Protein AF-A0A7V2TZG2-F1 (afdb_monomer)

Foldseek 3Di:
DKDKDAPDPVVCVVCVVVVVVVVVVVVVVVVVVPDDDDQDPVNVVVQVVQVVPFDWDWDDDPDAFTKTWTDDQFKTWIFGDHPNDTRMIIMDGDDNPCPDDDDDPPPPPPPPPPPD

Sequence (116 aa):
MGLECFGHQQTFGKFFQKLVQSYALDALDWFEEAGKSQASGESVRQFLEGVRNAPGKPHRSLGLGENLRFEGNRVSGASLVHEGRVLHLSAFSHDDLKIARAAVPYQRFYHRKMRG

Structure (mmCIF, N/CA/C/O backbone):
data_AF-A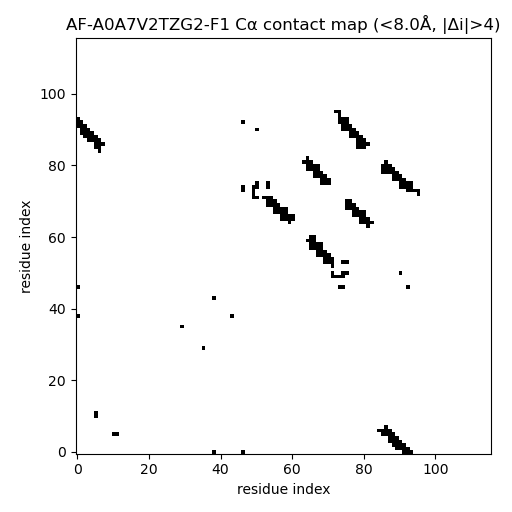0A7V2TZG2-F1
#
_entry.id   AF-A0A7V2TZG2-F1
#
loop_
_atom_site.group_PDB
_atom_site.id
_atom_site.type_symbol
_atom_site.label_atom_id
_atom_site.label_alt_id
_atom_site.label_comp_id
_atom_site.label_asym_id
_atom_site.label_entity_id
_atom_site.label_seq_id
_atom_site.pdbx_PDB_ins_code
_atom_site.Cartn_x
_atom_site.Cartn_y
_atom_site.Cartn_z
_atom_site.occupancy
_atom_site.B_iso_or_equiv
_atom_site.auth_seq_id
_atom_site.auth_comp_id
_atom_site.auth_asym_id
_atom_site.auth_atom_id
_atom_site.pdbx_PDB_model_num
ATOM 1 N N . MET A 1 1 ? 8.667 -1.529 -5.752 1.00 86.31 1 MET A N 1
ATOM 2 C CA . MET A 1 1 ? 7.701 -2.614 -5.467 1.00 86.31 1 MET A CA 1
ATOM 3 C C . MET A 1 1 ? 6.462 -2.010 -4.827 1.00 86.31 1 MET A C 1
ATOM 5 O O . MET A 1 1 ? 6.606 -1.070 -4.056 1.00 86.31 1 MET A O 1
ATOM 9 N N . GLY A 1 2 ? 5.274 -2.520 -5.148 1.00 91.69 2 GLY A N 1
ATOM 10 C CA . GLY A 1 2 ? 4.003 -2.064 -4.578 1.00 91.69 2 GLY A CA 1
ATOM 11 C C . GLY A 1 2 ? 3.112 -3.244 -4.189 1.00 91.69 2 GLY A C 1
ATOM 12 O O . GLY A 1 2 ? 3.273 -4.337 -4.733 1.00 91.69 2 GLY A O 1
ATOM 13 N N . LEU A 1 3 ? 2.209 -3.028 -3.233 1.00 93.56 3 LEU A N 1
ATOM 14 C CA . LEU A 1 3 ? 1.226 -4.002 -2.763 1.00 93.56 3 LEU A CA 1
ATOM 15 C C . LEU A 1 3 ? -0.096 -3.308 -2.442 1.00 93.56 3 LEU A C 1
ATOM 17 O O . LEU A 1 3 ? -0.126 -2.289 -1.758 1.00 93.56 3 LEU A O 1
ATOM 21 N N . GLU A 1 4 ? -1.185 -3.938 -2.872 1.00 95.44 4 GLU A N 1
ATOM 22 C CA . GLU A 1 4 ? -2.556 -3.563 -2.545 1.00 95.44 4 GLU A CA 1
ATOM 23 C C . GLU A 1 4 ? -3.259 -4.764 -1.903 1.00 95.44 4 GLU A C 1
ATOM 25 O O . GLU A 1 4 ? -3.265 -5.862 -2.463 1.00 95.44 4 GLU A O 1
ATOM 30 N N . CYS A 1 5 ? -3.850 -4.571 -0.727 1.00 95.00 5 CYS A N 1
ATOM 31 C CA . CYS A 1 5 ? -4.572 -5.599 0.016 1.00 95.00 5 CYS A CA 1
ATOM 32 C C . CYS A 1 5 ? -5.982 -5.111 0.343 1.00 95.00 5 CYS A C 1
ATOM 34 O O . CYS A 1 5 ? -6.158 -3.984 0.794 1.00 95.00 5 CYS A O 1
ATOM 36 N N . PHE A 1 6 ? -6.991 -5.959 0.146 1.00 96.31 6 PHE A N 1
ATOM 37 C CA . PHE A 1 6 ? -8.394 -5.629 0.390 1.00 96.31 6 PHE A CA 1
ATOM 38 C C . PHE A 1 6 ? -9.023 -6.661 1.318 1.00 96.31 6 PHE A C 1
ATOM 40 O O . PHE A 1 6 ? -8.923 -7.861 1.073 1.00 96.31 6 PHE A O 1
ATOM 47 N N . GLY A 1 7 ? -9.748 -6.193 2.333 1.00 94.62 7 GLY A N 1
ATOM 48 C CA . GLY A 1 7 ? -10.466 -7.059 3.271 1.00 94.62 7 GLY A CA 1
ATOM 49 C C . GLY A 1 7 ? -11.728 -7.706 2.686 1.00 94.62 7 GLY A C 1
ATOM 50 O O . GLY A 1 7 ? -12.299 -8.594 3.309 1.00 94.62 7 GLY A O 1
ATOM 51 N N . HIS A 1 8 ? -12.178 -7.273 1.501 1.00 94.56 8 HIS A N 1
ATOM 52 C CA . HIS A 1 8 ? -13.380 -7.790 0.842 1.00 94.56 8 HIS A CA 1
ATOM 53 C C . HIS A 1 8 ? -13.178 -7.962 -0.665 1.00 94.56 8 HIS A C 1
ATOM 55 O O . HIS A 1 8 ? -12.801 -7.020 -1.370 1.00 94.56 8 HIS A O 1
ATOM 61 N N . GLN A 1 9 ? -13.546 -9.138 -1.178 1.00 94.94 9 GLN A N 1
ATOM 62 C CA . GLN A 1 9 ? -13.453 -9.471 -2.602 1.00 94.94 9 GLN A CA 1
ATOM 63 C C . GLN A 1 9 ? -14.279 -8.528 -3.487 1.00 94.94 9 GLN A C 1
ATOM 65 O O . GLN A 1 9 ? -13.829 -8.135 -4.559 1.00 94.94 9 GLN A O 1
ATOM 70 N N . GLN A 1 10 ? -15.470 -8.120 -3.037 1.00 95.94 10 GLN A N 1
ATOM 71 C CA . GLN A 1 10 ? -16.322 -7.195 -3.792 1.00 95.94 10 GLN A CA 1
ATOM 72 C C . GLN A 1 10 ? -15.649 -5.832 -3.996 1.00 95.94 10 GLN A C 1
ATOM 74 O O . GLN A 1 10 ? -15.745 -5.248 -5.075 1.00 95.94 10 GLN A O 1
ATOM 79 N N . THR A 1 11 ? -14.945 -5.331 -2.978 1.00 93.62 11 THR A N 1
ATOM 80 C CA . THR A 1 11 ? -14.181 -4.084 -3.079 1.00 93.62 11 THR A CA 1
ATOM 81 C C . THR A 1 11 ? -13.016 -4.262 -4.040 1.00 93.62 11 THR A C 1
ATOM 83 O O . THR A 1 11 ? -12.893 -3.472 -4.971 1.00 93.62 11 THR A O 1
ATOM 86 N N . PHE A 1 12 ? -12.231 -5.335 -3.897 1.00 95.44 12 PHE A N 1
ATOM 87 C CA . PHE A 1 12 ? -11.157 -5.655 -4.842 1.00 95.44 12 PHE A CA 1
ATOM 88 C C . PHE A 1 12 ? -11.660 -5.696 -6.291 1.00 95.44 12 PHE A C 1
ATOM 90 O O . PHE A 1 12 ? -11.078 -5.045 -7.154 1.00 95.44 12 PHE A O 1
ATOM 97 N N . GLY A 1 13 ? -12.792 -6.359 -6.550 1.00 96.88 13 GLY A N 1
ATOM 98 C CA . GLY A 1 13 ? -13.391 -6.445 -7.884 1.00 96.88 13 GLY A CA 1
ATOM 99 C C . GLY A 1 13 ? -13.700 -5.080 -8.511 1.00 96.88 13 GLY A C 1
ATOM 100 O O . GLY A 1 13 ? -13.480 -4.894 -9.706 1.00 96.88 13 GLY A O 1
ATOM 101 N N . LYS A 1 14 ? -14.120 -4.090 -7.710 1.00 96.12 14 LYS A N 1
ATOM 102 C CA . LYS A 1 14 ? -14.362 -2.712 -8.185 1.00 96.12 14 LYS A CA 1
ATOM 103 C C . LYS A 1 14 ? -13.077 -1.979 -8.589 1.00 96.12 14 LYS A C 1
A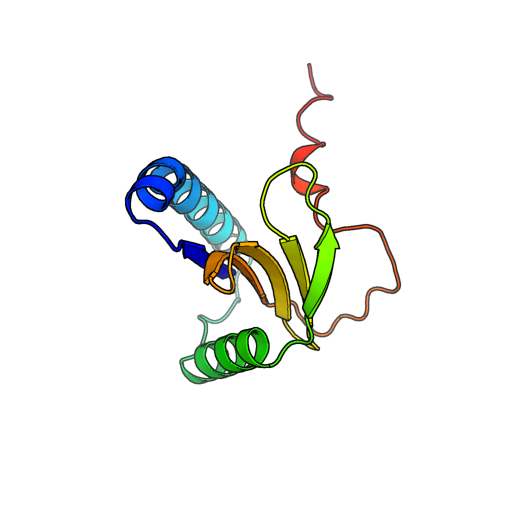TOM 105 O O . LYS A 1 14 ? -13.129 -1.100 -9.448 1.00 96.12 14 LYS A O 1
ATOM 110 N N . PHE A 1 15 ? -11.941 -2.307 -7.970 1.00 94.62 15 PHE A N 1
ATOM 111 C CA . PHE A 1 15 ? -10.651 -1.655 -8.234 1.00 94.62 15 PHE A CA 1
ATOM 112 C C . PHE A 1 15 ? -9.747 -2.447 -9.180 1.00 94.62 15 PHE A C 1
ATOM 114 O O . PHE A 1 15 ? -8.851 -1.854 -9.776 1.00 94.62 15 PHE A O 1
ATOM 121 N N . PHE A 1 16 ? -9.994 -3.744 -9.373 1.00 95.12 16 PHE A N 1
ATOM 122 C CA . PHE A 1 16 ? -9.103 -4.660 -10.083 1.00 95.12 16 PHE A CA 1
ATOM 123 C C . PHE A 1 16 ? -8.658 -4.139 -11.451 1.00 95.12 16 PHE A C 1
ATOM 125 O O . PHE A 1 16 ? -7.462 -4.063 -11.719 1.00 95.12 16 PHE A O 1
ATOM 132 N N . GLN A 1 17 ? -9.599 -3.694 -12.289 1.00 96.25 17 GLN A N 1
ATOM 133 C CA . GLN A 1 17 ? -9.262 -3.174 -13.618 1.00 96.25 17 GLN A CA 1
ATOM 134 C C . GLN A 1 17 ? -8.343 -1.946 -13.552 1.00 96.25 17 GLN A C 1
ATOM 136 O O . GLN A 1 17 ? -7.396 -1.846 -14.329 1.00 96.25 17 GLN A O 1
ATOM 141 N N . LYS A 1 18 ? -8.579 -1.032 -12.602 1.00 94.62 18 LYS A N 1
ATOM 142 C CA . LYS A 1 18 ? -7.735 0.156 -12.407 1.00 94.62 18 LYS A CA 1
ATOM 143 C C . LYS A 1 18 ? -6.350 -0.218 -11.884 1.00 94.62 18 LYS A C 1
ATOM 145 O O . LYS A 1 18 ? -5.370 0.392 -12.29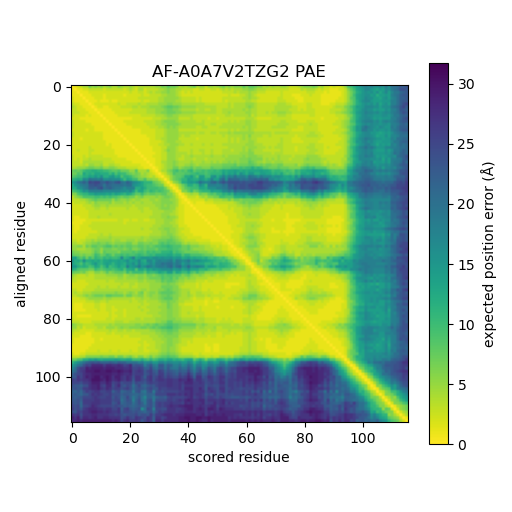3 1.00 94.62 18 LYS A O 1
ATOM 150 N N . LEU A 1 19 ? -6.266 -1.224 -11.013 1.00 94.75 19 LEU A N 1
ATOM 151 C CA . LEU A 1 19 ? -4.995 -1.722 -10.487 1.00 94.75 19 LEU A CA 1
ATOM 152 C C . LEU A 1 19 ? -4.147 -2.352 -11.589 1.00 94.75 19 LEU A C 1
ATOM 154 O O . LEU A 1 19 ? -2.986 -1.988 -11.728 1.00 94.75 19 LEU A O 1
ATOM 158 N N . VAL A 1 20 ? -4.734 -3.219 -12.419 1.00 95.19 20 VAL A N 1
ATOM 159 C CA . VAL A 1 20 ? -4.025 -3.818 -13.562 1.00 95.19 20 VAL A CA 1
ATOM 160 C C . VAL A 1 20 ? -3.507 -2.736 -14.510 1.00 95.19 20 VAL A C 1
ATOM 162 O O . VAL A 1 20 ? -2.348 -2.786 -14.909 1.00 95.19 20 VAL A O 1
ATOM 165 N N . GLN A 1 21 ? -4.324 -1.725 -14.825 1.00 93.88 21 GLN A N 1
ATOM 166 C CA . GLN A 1 21 ? -3.891 -0.594 -15.652 1.00 93.88 21 GLN A CA 1
ATOM 167 C C . GLN A 1 21 ? -2.746 0.197 -15.006 1.00 93.88 21 GLN A C 1
ATOM 169 O O . GLN A 1 21 ? -1.775 0.512 -15.685 1.00 93.88 21 GLN A O 1
ATOM 174 N N . SER A 1 22 ? -2.830 0.491 -13.705 1.00 91.69 22 SER A N 1
ATOM 175 C CA . SER A 1 22 ? -1.770 1.202 -12.980 1.00 91.69 22 SER A CA 1
ATOM 176 C C . SER A 1 22 ? -0.452 0.430 -13.009 1.00 91.69 22 SER A C 1
ATOM 178 O O . SER A 1 22 ? 0.579 1.007 -13.329 1.00 91.69 22 SER A O 1
ATOM 180 N N . TYR A 1 23 ? -0.489 -0.877 -12.741 1.00 89.31 23 TYR A N 1
ATOM 181 C CA . TYR A 1 23 ? 0.712 -1.715 -12.739 1.00 89.31 23 TYR A CA 1
ATOM 182 C C . TYR A 1 23 ? 1.300 -1.873 -14.145 1.00 89.31 23 TYR A C 1
ATOM 184 O O . TYR A 1 23 ? 2.516 -1.926 -14.292 1.00 89.31 23 TYR A O 1
ATOM 192 N N . ALA A 1 24 ? 0.458 -1.930 -15.182 1.00 91.00 24 ALA A N 1
ATOM 193 C CA . ALA A 1 24 ? 0.925 -1.945 -16.565 1.00 91.00 24 ALA A CA 1
ATOM 194 C C . ALA A 1 24 ? 1.652 -0.642 -16.931 1.00 91.00 24 ALA A C 1
ATOM 196 O O . ALA A 1 24 ? 2.691 -0.698 -17.578 1.00 91.00 24 ALA A O 1
ATOM 197 N N . LEU A 1 25 ? 1.144 0.512 -16.485 1.00 88.50 25 LEU A N 1
ATOM 198 C CA . LEU A 1 25 ? 1.826 1.797 -16.663 1.00 88.50 25 LEU A CA 1
ATOM 199 C C . LEU A 1 25 ? 3.166 1.832 -15.917 1.00 88.50 25 LEU A C 1
ATOM 201 O O . LEU A 1 25 ? 4.177 2.151 -16.531 1.00 88.50 25 LEU A O 1
ATOM 205 N N . ASP A 1 26 ? 3.202 1.416 -14.646 1.00 83.38 26 ASP A N 1
ATOM 206 C CA . ASP A 1 26 ? 4.457 1.346 -13.880 1.00 83.38 26 ASP A CA 1
ATOM 207 C C . ASP A 1 26 ? 5.487 0.409 -14.553 1.00 83.38 26 ASP A C 1
ATOM 209 O O . ASP A 1 26 ? 6.688 0.673 -14.526 1.00 83.38 26 ASP A O 1
ATOM 213 N N . ALA A 1 27 ? 5.031 -0.684 -15.181 1.00 84.69 27 ALA A N 1
ATOM 214 C CA . ALA A 1 27 ? 5.895 -1.608 -15.915 1.00 84.69 27 ALA A CA 1
ATOM 215 C C . ALA A 1 27 ? 6.438 -1.012 -17.227 1.00 84.69 27 ALA A C 1
ATOM 217 O O . ALA A 1 27 ? 7.568 -1.322 -17.605 1.00 84.69 27 ALA A O 1
ATOM 218 N N . LEU A 1 28 ? 5.660 -0.163 -17.909 1.00 85.19 28 LEU A N 1
ATOM 219 C CA . LEU A 1 28 ? 6.121 0.568 -19.093 1.00 85.19 28 LEU A CA 1
ATOM 220 C C . LEU A 1 28 ? 7.211 1.580 -18.724 1.00 85.19 28 LEU A C 1
ATOM 222 O O . LEU A 1 28 ? 8.245 1.604 -19.386 1.00 85.19 28 LEU A O 1
ATOM 226 N N . ASP A 1 29 ? 7.039 2.320 -17.625 1.00 79.31 29 ASP A N 1
ATOM 227 C CA . ASP A 1 29 ? 8.058 3.255 -17.125 1.00 79.31 29 ASP A CA 1
ATOM 228 C C . ASP A 1 29 ? 9.396 2.532 -16.848 1.00 79.31 29 ASP A C 1
ATOM 230 O O . ASP A 1 29 ? 10.476 3.054 -17.117 1.00 79.31 29 ASP A O 1
ATOM 234 N N . TRP A 1 30 ? 9.351 1.291 -16.344 1.00 72.56 30 TRP A N 1
ATOM 235 C CA . TRP A 1 30 ? 10.561 0.486 -16.111 1.00 72.56 30 TRP A CA 1
ATOM 236 C C . TRP A 1 30 ? 11.197 -0.046 -17.391 1.00 72.56 30 TRP A C 1
ATOM 238 O O . TRP A 1 30 ? 12.399 -0.301 -17.403 1.00 72.56 30 TRP A O 1
ATOM 248 N N . PHE A 1 31 ? 10.410 -0.248 -18.447 1.00 71.38 31 PHE A N 1
ATOM 249 C CA . PHE A 1 31 ? 10.926 -0.709 -19.732 1.00 71.38 31 PHE A CA 1
ATOM 250 C C . PHE A 1 31 ? 11.763 0.375 -20.423 1.00 71.38 31 PHE A C 1
ATOM 252 O O . PHE A 1 31 ? 12.767 0.061 -21.061 1.00 71.38 31 PHE A O 1
ATOM 259 N N . GLU A 1 32 ? 11.384 1.646 -20.266 1.00 68.81 32 GLU A N 1
ATOM 260 C CA . GLU A 1 32 ? 12.137 2.787 -20.802 1.00 68.81 32 GLU A CA 1
ATOM 261 C C . GLU A 1 32 ? 13.452 3.033 -20.036 1.00 68.81 32 GLU A C 1
ATOM 263 O O . GLU A 1 32 ? 14.451 3.466 -20.615 1.00 68.81 32 GLU A O 1
ATOM 268 N N . GLU A 1 33 ? 13.498 2.680 -18.749 1.00 64.81 33 GLU A N 1
ATOM 269 C CA . GLU A 1 33 ? 14.697 2.734 -17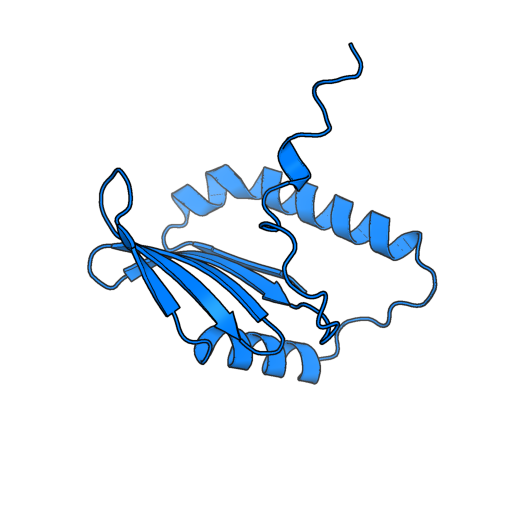.910 1.00 64.81 33 GLU A CA 1
ATOM 270 C C . GLU A 1 33 ? 15.515 1.431 -18.006 1.00 64.81 33 GLU A C 1
ATOM 272 O O . GLU A 1 33 ? 15.491 0.571 -17.120 1.00 64.81 33 GLU A O 1
ATOM 277 N N . ALA A 1 34 ? 16.270 1.277 -19.098 1.00 52.19 34 ALA A N 1
ATOM 278 C CA . ALA A 1 34 ? 17.146 0.124 -19.312 1.00 52.19 34 ALA A CA 1
ATOM 279 C C . ALA A 1 34 ? 18.076 -0.127 -18.100 1.00 52.19 34 ALA A C 1
ATOM 281 O O . ALA A 1 34 ? 18.971 0.667 -17.816 1.00 52.19 34 ALA A O 1
ATOM 282 N N . GLY A 1 35 ? 17.888 -1.256 -17.401 1.00 57.25 35 GLY A N 1
ATOM 283 C CA . GLY A 1 35 ? 18.807 -1.729 -16.353 1.00 57.25 35 GLY A CA 1
ATOM 284 C C . GLY A 1 35 ? 18.213 -1.964 -14.961 1.00 57.25 35 GLY A C 1
ATOM 285 O O . GLY A 1 35 ? 18.947 -2.392 -14.067 1.00 57.25 35 GLY A O 1
ATOM 286 N N . LYS A 1 36 ? 16.910 -1.748 -14.737 1.00 60.16 36 LYS A N 1
ATOM 287 C CA . LYS A 1 36 ? 16.280 -2.144 -13.465 1.00 60.16 36 LYS A CA 1
ATOM 288 C C . LYS A 1 36 ? 16.161 -3.669 -13.368 1.00 60.16 36 LYS A C 1
ATOM 290 O O . LYS A 1 36 ? 15.393 -4.301 -14.087 1.00 60.16 36 LYS A O 1
ATOM 295 N N . SER A 1 37 ? 16.947 -4.257 -12.464 1.00 63.06 37 SER A N 1
ATOM 296 C CA . SER A 1 37 ? 16.901 -5.688 -12.150 1.00 63.06 37 SER A CA 1
ATOM 297 C C . SER A 1 37 ? 15.529 -6.080 -11.597 1.00 63.06 37 SER A C 1
ATOM 299 O O . SER A 1 37 ? 14.941 -5.360 -10.787 1.00 63.06 37 SER A O 1
ATOM 301 N N . GLN A 1 38 ? 15.028 -7.241 -12.018 1.00 72.81 38 GLN A N 1
ATOM 302 C CA . GLN A 1 38 ? 13.800 -7.823 -11.488 1.00 72.81 38 GLN A CA 1
ATOM 303 C C . GLN A 1 38 ? 13.918 -8.012 -9.967 1.00 72.81 38 GLN A C 1
ATOM 305 O O . GLN A 1 38 ? 14.971 -8.394 -9.454 1.00 72.81 38 GLN A O 1
ATOM 310 N N . ALA A 1 39 ? 12.828 -7.759 -9.234 1.00 80.94 39 ALA A N 1
ATOM 311 C CA . ALA A 1 39 ? 12.807 -7.947 -7.786 1.00 80.94 39 ALA A CA 1
ATOM 312 C C . ALA A 1 39 ? 13.200 -9.388 -7.418 1.00 80.94 39 ALA A C 1
ATOM 314 O O . ALA A 1 39 ? 12.623 -10.351 -7.932 1.00 80.94 39 ALA A O 1
ATOM 315 N N . SER A 1 40 ? 14.170 -9.535 -6.514 1.00 89.12 40 SER A N 1
ATOM 316 C CA . SER A 1 40 ? 14.600 -10.842 -6.029 1.00 89.12 40 SER A CA 1
ATOM 317 C C . SER A 1 40 ? 13.615 -11.381 -4.988 1.00 89.12 40 SER A C 1
ATOM 319 O O . SER A 1 40 ? 12.900 -10.631 -4.319 1.00 89.12 40 SER A O 1
ATOM 321 N N . GLY A 1 41 ? 13.589 -12.702 -4.792 1.00 92.50 41 GLY A N 1
ATOM 322 C CA . GLY A 1 41 ? 12.772 -13.301 -3.730 1.00 92.50 41 GLY A CA 1
ATOM 323 C C . GLY A 1 41 ? 13.131 -12.773 -2.333 1.00 92.50 41 GLY A C 1
ATOM 324 O O . GLY A 1 41 ? 12.267 -12.669 -1.464 1.00 92.50 41 GLY A O 1
ATOM 325 N N . GLU A 1 42 ? 14.390 -12.388 -2.119 1.00 92.75 42 GLU A N 1
ATOM 326 C CA . GLU A 1 42 ? 14.836 -11.753 -0.881 1.00 92.75 42 GLU A CA 1
ATOM 327 C C . GLU A 1 42 ? 14.291 -10.327 -0.736 1.00 92.75 42 GLU A C 1
ATOM 329 O O . GLU A 1 42 ? 13.750 -10.000 0.322 1.00 92.75 42 GLU A O 1
ATOM 334 N N . SER A 1 43 ? 14.341 -9.503 -1.790 1.00 90.69 43 SER A N 1
ATOM 335 C CA . SER A 1 43 ? 13.814 -8.133 -1.731 1.00 90.69 43 SER A CA 1
ATOM 336 C C . SER A 1 43 ? 12.303 -8.117 -1.483 1.00 90.69 43 SER A C 1
ATOM 338 O O . SER A 1 43 ? 11.807 -7.266 -0.747 1.00 90.69 43 SER A O 1
ATOM 340 N N . VAL A 1 44 ? 11.569 -9.099 -2.024 1.00 93.00 44 VAL A N 1
ATOM 341 C CA . VAL A 1 44 ? 10.137 -9.298 -1.736 1.00 93.00 44 VAL A CA 1
ATOM 342 C C . VAL A 1 44 ? 9.906 -9.587 -0.251 1.00 93.00 44 VAL A C 1
ATOM 344 O O . VAL A 1 44 ? 9.042 -8.967 0.368 1.00 93.00 44 VAL A O 1
ATOM 347 N N . ARG A 1 45 ? 10.678 -10.505 0.344 1.00 94.56 45 ARG A N 1
ATOM 348 C CA . ARG A 1 45 ? 10.552 -10.835 1.775 1.00 94.56 45 ARG A CA 1
ATOM 349 C C . ARG A 1 45 ? 10.872 -9.632 2.657 1.00 94.56 45 ARG A C 1
ATOM 351 O O . ARG A 1 45 ? 10.106 -9.338 3.568 1.00 94.56 45 ARG A O 1
ATOM 358 N N . GLN A 1 46 ? 11.952 -8.912 2.357 1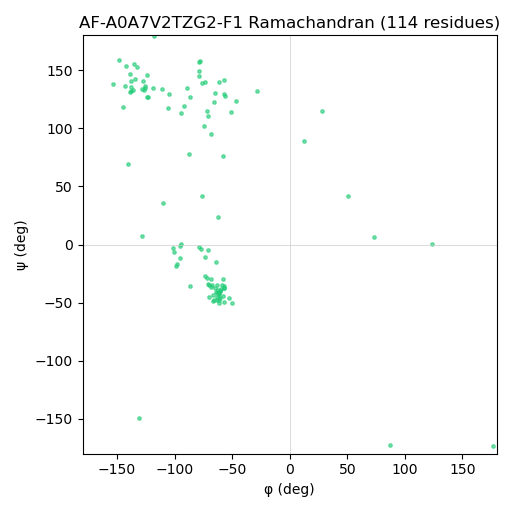.00 93.38 46 GLN A N 1
ATOM 359 C CA . GLN A 1 46 ? 12.331 -7.698 3.085 1.00 93.38 46 GLN A CA 1
ATOM 360 C C . GLN A 1 46 ? 11.249 -6.614 2.991 1.00 93.38 46 GLN A C 1
ATOM 362 O O . GLN A 1 46 ? 10.949 -5.961 3.988 1.00 93.38 46 GLN A O 1
ATOM 367 N N . PHE A 1 47 ? 10.624 -6.453 1.821 1.00 93.69 47 PHE A N 1
ATOM 368 C CA . PHE A 1 47 ? 9.506 -5.532 1.636 1.00 93.69 47 PHE A CA 1
ATOM 369 C C . PHE A 1 47 ? 8.307 -5.901 2.522 1.00 93.69 47 PHE A C 1
ATOM 371 O O . PHE A 1 47 ? 7.810 -5.050 3.257 1.00 93.69 47 PHE A O 1
ATOM 378 N N . LEU A 1 48 ? 7.873 -7.166 2.507 1.00 95.19 48 LEU A N 1
ATOM 379 C CA . LEU A 1 48 ? 6.740 -7.627 3.319 1.00 95.19 48 LEU A CA 1
ATOM 380 C C . LEU A 1 48 ? 7.012 -7.500 4.824 1.00 95.19 48 LEU A C 1
ATOM 382 O O . LEU A 1 48 ? 6.146 -7.040 5.569 1.00 95.19 48 LEU A O 1
ATOM 386 N N . GLU A 1 49 ? 8.222 -7.846 5.265 1.00 95.19 49 GLU A N 1
ATOM 387 C CA . GLU A 1 49 ? 8.668 -7.628 6.645 1.00 95.19 49 GLU A CA 1
ATOM 388 C C . GLU A 1 49 ? 8.667 -6.141 7.013 1.00 95.19 49 GLU A C 1
ATOM 390 O O . GLU A 1 49 ? 8.202 -5.766 8.089 1.00 95.19 49 GLU A O 1
ATOM 395 N N . GLY A 1 50 ? 9.126 -5.280 6.103 1.00 94.31 50 GLY A N 1
ATOM 396 C CA . GLY A 1 50 ? 9.061 -3.834 6.267 1.00 94.31 50 GLY A CA 1
ATOM 397 C C . GLY A 1 50 ? 7.629 -3.357 6.493 1.00 94.31 50 GLY A C 1
ATOM 398 O O . GLY A 1 50 ? 7.375 -2.634 7.452 1.00 94.31 50 GLY A O 1
ATOM 399 N N . VAL A 1 51 ? 6.684 -3.786 5.650 1.00 94.81 51 VAL A N 1
ATOM 400 C CA . VAL A 1 51 ? 5.265 -3.405 5.772 1.00 94.81 51 VAL A CA 1
ATOM 401 C C . VAL A 1 51 ? 4.673 -3.887 7.096 1.00 94.81 51 VAL A C 1
ATOM 403 O O . VAL A 1 51 ? 3.957 -3.134 7.750 1.00 94.81 51 VAL A O 1
ATOM 406 N N . ARG A 1 52 ? 4.995 -5.115 7.522 1.00 93.12 52 ARG A N 1
ATOM 407 C CA . ARG A 1 52 ? 4.487 -5.693 8.774 1.00 93.12 52 ARG A CA 1
ATOM 408 C C . ARG A 1 52 ? 4.976 -4.946 10.017 1.00 93.12 52 ARG A C 1
ATOM 410 O O . ARG A 1 52 ? 4.226 -4.820 10.979 1.00 93.12 52 ARG A O 1
ATOM 417 N N . ASN A 1 53 ? 6.227 -4.489 10.005 1.00 93.56 53 ASN A N 1
ATOM 418 C CA . ASN A 1 53 ? 6.886 -3.926 11.186 1.00 93.56 53 ASN A CA 1
ATOM 419 C C . ASN A 1 53 ? 6.911 -2.382 11.193 1.00 93.56 53 ASN A C 1
ATOM 421 O O . ASN A 1 53 ? 7.355 -1.787 12.175 1.00 93.56 53 ASN A O 1
ATOM 425 N N . ALA A 1 54 ? 6.470 -1.719 10.117 1.00 92.25 54 ALA A N 1
ATOM 426 C CA . ALA A 1 54 ? 6.477 -0.261 10.030 1.00 92.25 54 ALA A CA 1
ATOM 427 C C . ALA A 1 54 ? 5.518 0.370 11.062 1.00 92.25 54 ALA A C 1
ATOM 429 O O . ALA A 1 54 ? 4.346 -0.011 11.130 1.00 92.25 54 ALA A O 1
ATOM 430 N N . PRO A 1 55 ? 5.971 1.367 11.847 1.00 88.31 55 PRO A N 1
ATOM 431 C CA . PRO A 1 55 ? 5.128 2.009 12.845 1.00 88.31 55 PRO A CA 1
ATOM 432 C C . PRO A 1 55 ? 3.984 2.780 12.174 1.00 88.31 55 PRO A C 1
ATOM 434 O O . PRO A 1 55 ? 4.206 3.682 11.363 1.00 88.31 55 PRO A O 1
ATOM 437 N N . GLY A 1 56 ? 2.749 2.430 12.533 1.00 88.38 56 GLY A N 1
ATOM 438 C CA . GLY A 1 56 ? 1.540 3.105 12.072 1.00 88.38 56 GLY A CA 1
ATOM 439 C C . GLY A 1 56 ? 1.143 4.267 12.981 1.00 88.38 56 GLY A C 1
ATOM 440 O O . GLY A 1 56 ? 1.105 4.134 14.202 1.00 88.38 56 GLY A O 1
ATOM 441 N N . LYS A 1 57 ? 0.799 5.406 12.383 1.00 89.94 57 LYS A N 1
ATOM 442 C CA . LYS A 1 57 ? 0.188 6.559 13.048 1.00 89.94 57 LYS A C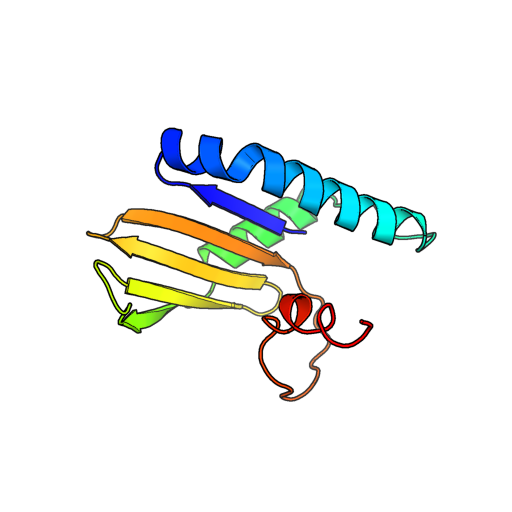A 1
ATOM 443 C C . LYS A 1 57 ? -1.296 6.621 12.678 1.00 89.94 57 LYS A C 1
ATOM 445 O O . LYS A 1 57 ? -1.602 6.770 11.490 1.00 89.94 57 LYS A O 1
ATOM 450 N N . PRO A 1 58 ? -2.217 6.496 13.648 1.00 86.81 58 PRO A N 1
ATOM 451 C CA . PRO A 1 58 ? -3.640 6.611 13.381 1.00 86.81 58 PRO A CA 1
ATOM 452 C C . PRO A 1 58 ? -4.052 8.059 13.130 1.00 86.81 58 PRO A C 1
ATOM 454 O O . PRO A 1 58 ? -3.620 8.988 13.811 1.00 86.81 58 PRO A O 1
ATOM 457 N N . HIS A 1 59 ? -4.935 8.237 12.155 1.00 86.19 59 HIS A N 1
ATOM 458 C CA . HIS A 1 59 ? -5.622 9.481 11.854 1.00 86.19 59 HIS A CA 1
ATOM 459 C C . HIS A 1 59 ? -7.121 9.202 11.780 1.00 86.19 59 HIS A C 1
ATOM 461 O O . HIS A 1 59 ? -7.550 8.258 11.106 1.00 86.19 59 HIS A O 1
ATOM 467 N N . ARG A 1 60 ? -7.933 10.050 12.426 1.00 75.75 60 ARG A N 1
ATOM 468 C CA . ARG A 1 60 ? -9.390 9.964 12.272 1.00 75.75 60 ARG A CA 1
ATOM 469 C C . ARG A 1 60 ? -9.752 10.086 10.799 1.00 75.75 60 ARG A C 1
ATOM 471 O O . ARG A 1 60 ? -9.300 11.004 10.112 1.00 75.75 60 ARG A O 1
ATOM 478 N N . SER A 1 61 ? -10.565 9.152 10.323 1.00 72.69 61 SER A N 1
ATOM 479 C CA . SER A 1 61 ? -11.203 9.298 9.023 1.00 72.69 61 SER A CA 1
ATOM 480 C C . SER A 1 61 ? -12.397 10.259 9.140 1.00 72.69 61 SER A C 1
ATOM 482 O O . SER A 1 61 ? -12.926 10.475 10.230 1.00 72.69 61 SER A O 1
ATOM 484 N N . LEU A 1 62 ? -12.820 10.854 8.020 1.00 76.06 62 LEU A N 1
ATOM 485 C CA . LEU A 1 62 ? -14.060 11.645 7.955 1.00 76.06 62 LEU A CA 1
ATOM 486 C C . LEU A 1 62 ? -15.326 10.761 8.040 1.00 76.06 62 LEU A C 1
ATOM 488 O O . LEU A 1 62 ? -16.432 11.290 8.068 1.00 76.06 62 LEU A O 1
ATOM 492 N N . GLY A 1 63 ? -15.169 9.431 8.057 1.00 80.12 63 GLY A N 1
ATOM 493 C CA . GLY A 1 63 ? -16.246 8.444 8.104 1.00 80.12 63 GLY A CA 1
ATOM 494 C C . GLY A 1 63 ? -16.007 7.381 9.180 1.00 80.12 63 GLY A C 1
ATOM 495 O O . GLY A 1 63 ? -15.418 7.654 10.224 1.00 80.12 63 GLY A O 1
ATOM 496 N N . LEU A 1 64 ? -16.491 6.160 8.939 1.00 81.69 64 LEU A N 1
ATOM 497 C CA . LEU A 1 64 ? -16.265 5.026 9.837 1.00 81.69 64 LEU A CA 1
ATOM 498 C C . LEU A 1 64 ? -14.839 4.482 9.695 1.00 81.69 64 LEU A C 1
ATOM 500 O O . LEU A 1 64 ? -14.329 4.319 8.587 1.00 81.69 64 LEU A O 1
ATOM 504 N N . GLY A 1 65 ? -14.231 4.146 10.833 1.00 88.94 65 GLY A N 1
ATOM 505 C CA . GLY A 1 65 ? -12.879 3.599 10.898 1.00 88.94 65 GLY A CA 1
ATOM 506 C C . GLY A 1 65 ? -11.780 4.659 10.967 1.00 88.94 65 GLY A C 1
ATOM 507 O O . GLY A 1 65 ? -12.020 5.862 11.112 1.00 88.94 65 GLY A O 1
ATOM 508 N N . GLU A 1 66 ? -10.546 4.187 10.877 1.00 92.00 66 GLU A N 1
ATOM 509 C CA . GLU A 1 66 ? -9.324 4.953 11.079 1.00 92.00 66 GLU A CA 1
ATOM 510 C C . GLU A 1 66 ? -8.397 4.767 9.883 1.00 92.00 66 GLU A C 1
ATOM 512 O O . GLU A 1 66 ? -8.261 3.668 9.344 1.00 92.00 66 GLU A O 1
ATOM 517 N N . ASN A 1 67 ? -7.737 5.847 9.474 1.00 91.94 67 ASN A N 1
ATOM 518 C CA . ASN A 1 67 ? -6.662 5.766 8.497 1.00 91.94 67 ASN A CA 1
ATOM 519 C C . ASN A 1 67 ? -5.337 5.661 9.246 1.00 91.94 67 ASN A C 1
ATOM 521 O O . ASN A 1 67 ? -4.909 6.616 9.893 1.00 91.94 67 ASN A O 1
ATOM 525 N N . LEU A 1 68 ? -4.664 4.526 9.137 1.00 92.69 68 LEU A N 1
ATOM 526 C CA . LEU A 1 68 ? -3.293 4.363 9.595 1.00 92.69 68 LEU A CA 1
ATOM 527 C C . LEU A 1 68 ? -2.350 4.791 8.475 1.00 92.69 68 LEU A C 1
ATOM 529 O O . LEU A 1 68 ? -2.445 4.277 7.364 1.00 92.69 68 LEU A O 1
ATOM 533 N N . ARG A 1 69 ? -1.420 5.701 8.754 1.00 94.06 69 ARG A N 1
ATOM 534 C CA . ARG A 1 69 ? -0.274 5.970 7.873 1.00 94.06 69 ARG A CA 1
ATOM 535 C C . ARG A 1 69 ? 0.964 5.358 8.494 1.00 94.06 69 ARG A C 1
ATOM 537 O O . ARG A 1 69 ? 1.223 5.612 9.666 1.00 94.06 69 ARG A O 1
ATOM 544 N N . PHE A 1 70 ? 1.722 4.581 7.737 1.00 92.69 70 PHE A N 1
ATOM 545 C CA . PHE A 1 70 ? 2.955 3.977 8.230 1.00 92.69 70 PHE A CA 1
ATOM 546 C C . PHE A 1 70 ? 4.133 4.352 7.343 1.00 92.69 70 PHE A C 1
ATOM 548 O O . PHE A 1 70 ? 4.006 4.519 6.128 1.00 92.69 70 PHE A O 1
ATOM 555 N N . GLU A 1 71 ? 5.285 4.493 7.982 1.00 92.31 71 GLU A N 1
ATOM 556 C CA . GLU A 1 71 ? 6.538 4.854 7.336 1.00 92.31 71 GLU A CA 1
ATOM 557 C C . GLU A 1 71 ? 7.668 4.117 8.050 1.00 92.31 71 GLU A C 1
ATOM 559 O O . GLU A 1 71 ? 7.870 4.268 9.255 1.00 92.31 71 GLU A O 1
ATOM 564 N N . GLY A 1 72 ? 8.361 3.270 7.300 1.00 88.62 72 GLY A N 1
ATOM 565 C CA . GLY A 1 72 ? 9.590 2.606 7.706 1.00 88.62 72 GLY A CA 1
ATOM 566 C C . GLY A 1 72 ? 10.739 3.027 6.795 1.00 88.62 72 GLY A C 1
ATOM 567 O O . GLY A 1 72 ? 10.550 3.776 5.839 1.00 88.62 72 GLY A O 1
ATOM 568 N N . ASN A 1 73 ? 11.932 2.499 7.060 1.00 87.25 73 ASN A N 1
ATOM 569 C CA . ASN A 1 73 ? 13.149 2.918 6.355 1.00 87.25 73 ASN A CA 1
ATOM 570 C C . ASN A 1 73 ? 13.058 2.766 4.829 1.00 87.25 73 ASN A C 1
ATOM 572 O O . ASN A 1 73 ? 13.546 3.624 4.115 1.00 87.25 73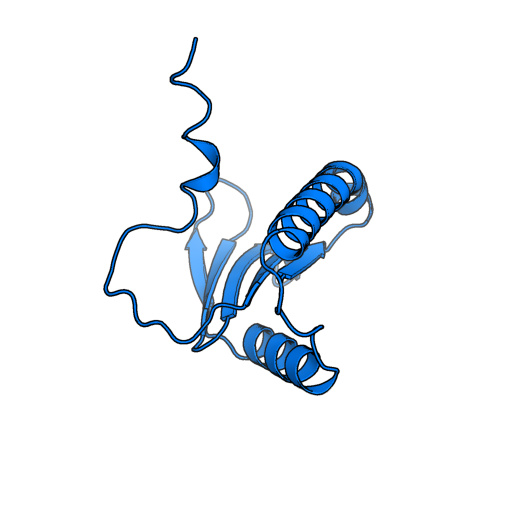 ASN A O 1
ATOM 576 N N . ARG A 1 74 ? 12.405 1.704 4.340 1.00 89.31 74 ARG A N 1
ATOM 577 C CA . ARG A 1 74 ? 12.314 1.369 2.903 1.00 89.31 74 ARG A CA 1
ATOM 578 C C . ARG A 1 74 ? 10.893 1.138 2.410 1.00 89.31 74 ARG A C 1
ATOM 580 O O . ARG A 1 74 ? 10.686 0.651 1.300 1.00 89.31 74 ARG A O 1
ATOM 587 N N . VAL A 1 75 ? 9.909 1.402 3.266 1.00 94.31 75 VAL A N 1
ATOM 588 C CA . VAL A 1 75 ? 8.494 1.204 2.956 1.00 94.31 75 VAL A CA 1
ATOM 589 C C . VAL A 1 75 ? 7.663 2.354 3.484 1.00 94.31 75 VAL A C 1
ATOM 591 O O . VAL A 1 75 ? 7.961 2.933 4.527 1.00 94.31 75 VAL A O 1
ATOM 594 N N . SER A 1 76 ? 6.598 2.685 2.782 1.00 95.31 76 SER A N 1
ATOM 595 C CA . SER A 1 76 ? 5.577 3.592 3.287 1.00 95.31 76 SER A CA 1
ATOM 596 C C . SER A 1 76 ? 4.226 3.205 2.719 1.00 95.31 76 SER A C 1
ATOM 598 O O . SER A 1 76 ? 4.128 2.494 1.714 1.00 95.31 76 SER A O 1
ATOM 600 N N . GLY A 1 77 ? 3.169 3.633 3.392 1.00 95.44 77 GLY A N 1
ATOM 601 C CA . GLY A 1 77 ? 1.831 3.292 2.959 1.00 95.44 77 GLY A CA 1
ATOM 602 C C . GLY A 1 77 ? 0.745 3.795 3.886 1.00 95.44 77 GLY A C 1
ATOM 603 O O . GLY A 1 77 ? 0.976 4.560 4.831 1.00 95.44 77 GLY A O 1
ATOM 604 N N . ALA A 1 78 ? -0.469 3.366 3.578 1.00 95.31 78 ALA A N 1
ATOM 605 C CA . ALA A 1 78 ? -1.643 3.670 4.368 1.00 95.31 78 ALA A CA 1
ATOM 606 C C . ALA A 1 78 ? -2.587 2.471 4.426 1.00 95.31 78 ALA A C 1
ATOM 608 O O . ALA A 1 78 ? -2.606 1.629 3.529 1.00 95.31 78 ALA A O 1
ATOM 609 N N . SER A 1 79 ? -3.377 2.412 5.490 1.00 94.81 79 SER A N 1
ATOM 610 C CA . SER A 1 79 ? -4.383 1.384 5.707 1.00 94.81 79 SER A CA 1
ATOM 611 C C . SER A 1 79 ? -5.662 2.000 6.255 1.00 94.81 79 SER A C 1
ATOM 613 O O . SER A 1 79 ? -5.609 2.834 7.158 1.00 94.81 79 SER A O 1
ATOM 615 N N . LEU A 1 80 ? -6.804 1.584 5.718 1.00 94.25 80 LEU A N 1
ATOM 616 C CA . LEU A 1 80 ? -8.116 1.850 6.289 1.00 94.25 80 LEU A CA 1
ATOM 617 C C . LEU A 1 80 ? -8.482 0.687 7.210 1.00 94.25 80 LEU A C 1
ATOM 619 O O . LEU A 1 80 ? -8.608 -0.454 6.755 1.00 94.25 80 LEU A O 1
ATOM 623 N N . VAL A 1 81 ? -8.684 0.983 8.489 1.00 93.25 81 VAL A N 1
ATOM 624 C CA . VAL A 1 81 ? -8.993 -0.004 9.525 1.00 93.25 81 VAL A CA 1
ATOM 625 C C . VAL A 1 81 ? -10.349 0.293 10.143 1.00 93.25 81 VAL A C 1
ATOM 627 O O . VAL A 1 81 ? -10.651 1.432 10.485 1.00 93.25 81 VAL A O 1
ATOM 630 N N . HIS A 1 82 ? -11.172 -0.734 10.319 1.00 92.62 82 HIS A N 1
ATOM 631 C CA . HIS A 1 82 ? -12.425 -0.633 11.059 1.00 92.62 82 HIS A CA 1
ATOM 632 C C . HIS A 1 82 ? -12.581 -1.864 11.949 1.00 92.62 82 HIS A C 1
ATOM 634 O O . HIS A 1 82 ? -12.335 -2.978 11.494 1.00 92.62 82 HIS A O 1
ATOM 640 N N . GLU A 1 83 ? -12.921 -1.657 13.225 1.00 90.81 83 GLU A N 1
ATOM 641 C CA . GLU A 1 83 ? -13.080 -2.734 14.220 1.00 90.81 83 GLU A CA 1
ATOM 642 C C . GLU A 1 83 ? -11.877 -3.699 14.280 1.00 90.81 83 GLU A C 1
ATOM 644 O O . GLU A 1 83 ? -12.019 -4.920 14.333 1.00 90.81 83 GLU A O 1
ATOM 649 N N . GLY A 1 84 ? -10.659 -3.150 14.212 1.00 88.19 84 GLY A N 1
ATOM 650 C CA . GLY A 1 84 ? -9.416 -3.931 14.241 1.00 88.19 84 GLY A CA 1
ATOM 651 C C . GLY A 1 84 ? -9.114 -4.716 12.959 1.00 88.19 84 GLY A C 1
ATOM 652 O O . GLY A 1 84 ? -8.154 -5.484 12.930 1.00 88.19 84 GLY A O 1
ATOM 653 N N . ARG A 1 85 ? -9.895 -4.534 11.887 1.00 91.38 85 ARG A N 1
ATOM 654 C CA . ARG A 1 85 ? -9.709 -5.219 10.601 1.00 91.38 85 ARG A CA 1
ATOM 655 C C . ARG A 1 85 ? -9.244 -4.254 9.521 1.00 91.38 85 ARG A C 1
ATOM 657 O O . ARG A 1 85 ? -9.828 -3.188 9.337 1.00 91.38 85 ARG A O 1
ATOM 664 N N . VAL A 1 86 ? -8.229 -4.662 8.763 1.00 92.75 86 VAL A N 1
ATOM 665 C CA . VAL A 1 86 ? -7.776 -3.943 7.566 1.00 92.75 86 VAL A CA 1
ATOM 666 C C . VAL A 1 86 ? -8.809 -4.124 6.455 1.00 92.75 86 VAL A C 1
ATOM 668 O O . VAL A 1 86 ? -9.023 -5.231 5.962 1.00 92.75 86 VAL A O 1
ATOM 671 N N . LEU A 1 87 ? -9.454 -3.032 6.053 1.00 94.75 87 LEU A N 1
ATOM 672 C CA . LEU A 1 87 ? -10.390 -3.006 4.929 1.00 94.75 87 LEU A CA 1
ATOM 673 C C . LEU A 1 87 ? -9.667 -2.780 3.600 1.00 94.75 87 LEU A C 1
ATOM 675 O O . LEU A 1 87 ? -10.062 -3.347 2.579 1.00 94.75 87 LEU A O 1
ATOM 679 N N . HIS A 1 88 ? -8.611 -1.969 3.622 1.00 95.75 88 HIS A N 1
ATOM 680 C CA . HIS A 1 88 ? -7.735 -1.704 2.486 1.00 95.75 88 HIS A CA 1
ATOM 681 C C . HIS A 1 88 ? -6.351 -1.302 2.992 1.00 95.75 88 HIS A C 1
ATOM 683 O O . HIS A 1 88 ? -6.265 -0.538 3.947 1.00 95.75 88 HIS A O 1
ATOM 689 N N . LEU A 1 89 ? -5.289 -1.799 2.367 1.00 95.75 89 LEU A N 1
ATOM 690 C CA . LEU A 1 89 ? -3.912 -1.394 2.624 1.00 95.75 89 LEU A CA 1
ATOM 691 C C . LEU A 1 89 ? -3.188 -1.212 1.298 1.00 95.75 89 LEU A C 1
ATOM 693 O O . LEU A 1 89 ? -3.245 -2.084 0.435 1.00 95.75 89 LEU A O 1
ATOM 697 N N . SER A 1 90 ? -2.474 -0.100 1.189 1.00 96.62 90 SER A N 1
ATOM 698 C CA . SER A 1 90 ? -1.617 0.230 0.059 1.00 96.62 90 SER A CA 1
ATOM 699 C C . SER A 1 90 ? -0.212 0.503 0.585 1.00 96.62 90 SER A C 1
ATOM 701 O O . SER A 1 90 ? -0.043 1.284 1.528 1.00 96.62 90 SER A O 1
ATOM 703 N N . ALA A 1 91 ? 0.784 -0.178 0.024 1.00 96.06 91 ALA A N 1
ATOM 704 C CA . ALA A 1 91 ? 2.169 -0.119 0.470 1.00 96.06 91 ALA A CA 1
ATOM 705 C C . ALA A 1 91 ? 3.131 -0.058 -0.713 1.00 96.06 91 ALA A C 1
ATOM 707 O O . ALA A 1 91 ? 2.969 -0.788 -1.691 1.00 96.06 91 ALA A O 1
ATOM 708 N N . PHE A 1 92 ? 4.179 0.749 -0.587 1.00 93.44 92 PHE A N 1
ATOM 709 C CA . PHE A 1 92 ? 5.198 0.915 -1.617 1.00 93.44 92 PHE A CA 1
ATOM 710 C C . PHE A 1 92 ? 6.591 0.875 -1.008 1.00 93.44 92 PHE A C 1
ATOM 712 O O . PHE A 1 92 ? 6.816 1.379 0.094 1.00 93.44 92 PHE A O 1
ATOM 719 N N . SER A 1 93 ? 7.525 0.265 -1.733 1.00 91.94 93 SER A N 1
ATOM 720 C CA . SER A 1 93 ? 8.943 0.382 -1.430 1.00 91.94 93 SER A CA 1
ATOM 721 C C . SER A 1 93 ? 9.463 1.714 -1.954 1.00 91.94 93 SER A C 1
ATOM 723 O O . SER A 1 93 ? 9.073 2.155 -3.036 1.00 91.94 93 SER A O 1
ATOM 725 N N . HIS A 1 94 ? 10.395 2.308 -1.231 1.00 86.88 94 HIS A N 1
ATOM 726 C CA . HIS A 1 94 ? 11.148 3.474 -1.673 1.00 86.88 94 HIS A CA 1
ATOM 727 C C . HIS A 1 94 ? 12.634 3.231 -1.410 1.00 86.88 94 HIS A C 1
ATOM 729 O O . HIS A 1 94 ? 12.995 2.428 -0.547 1.00 86.88 94 HIS A O 1
ATOM 735 N N . ASP A 1 95 ? 13.482 3.865 -2.214 1.00 74.56 95 ASP A N 1
ATOM 736 C CA . ASP A 1 95 ? 14.927 3.816 -2.007 1.00 74.56 95 ASP A CA 1
ATOM 737 C C . ASP A 1 95 ? 15.310 4.796 -0.890 1.00 74.56 95 ASP A C 1
ATOM 739 O O . ASP A 1 95 ? 14.682 5.845 -0.751 1.00 74.56 95 ASP A O 1
ATOM 743 N N . ASP A 1 96 ? 16.369 4.485 -0.129 1.00 52.97 96 ASP A N 1
ATOM 744 C CA . ASP A 1 96 ? 16.916 5.272 1.001 1.00 52.97 96 ASP A CA 1
ATOM 745 C C . ASP A 1 96 ? 17.440 6.681 0.603 1.00 52.97 96 ASP A C 1
ATOM 747 O O . ASP A 1 96 ? 18.279 7.276 1.289 1.00 52.97 96 ASP A O 1
ATOM 751 N N . LEU A 1 97 ? 16.972 7.269 -0.500 1.00 42.19 97 LEU A N 1
ATOM 752 C CA . LEU A 1 97 ? 17.190 8.677 -0.786 1.00 42.19 97 LEU A CA 1
ATOM 753 C C . LEU A 1 97 ? 16.384 9.481 0.231 1.00 42.19 97 LEU A C 1
ATOM 755 O O . LEU A 1 97 ? 15.201 9.762 0.041 1.00 42.19 97 LEU A O 1
ATOM 759 N N . LYS A 1 98 ? 17.057 9.884 1.315 1.00 38.50 98 LYS A N 1
ATOM 760 C CA . LYS A 1 98 ? 16.637 10.995 2.172 1.00 38.50 98 LYS A CA 1
ATOM 761 C C . LYS A 1 98 ? 16.521 12.262 1.322 1.00 38.50 98 LYS A C 1
ATOM 763 O O . LYS A 1 98 ? 17.371 13.147 1.388 1.00 38.50 98 LYS A O 1
ATOM 768 N N . ILE A 1 99 ? 15.458 12.380 0.535 1.00 35.31 99 ILE A N 1
ATOM 769 C CA . ILE A 1 99 ? 15.004 13.669 0.045 1.00 35.31 99 ILE A CA 1
ATOM 770 C C . ILE A 1 99 ? 14.358 14.324 1.257 1.00 35.31 99 ILE A C 1
ATOM 772 O O . ILE A 1 99 ? 13.270 13.958 1.704 1.00 35.31 99 ILE A O 1
ATOM 776 N N . ALA A 1 100 ? 15.111 15.242 1.855 1.00 32.94 100 ALA A N 1
ATOM 777 C CA . ALA A 1 100 ? 14.636 16.111 2.909 1.00 32.94 100 ALA A CA 1
ATOM 778 C C . ALA A 1 100 ? 13.274 16.701 2.511 1.00 32.94 100 ALA A C 1
ATOM 780 O O . ALA A 1 100 ? 13.155 17.304 1.450 1.00 32.94 100 ALA A O 1
ATOM 781 N N . ARG A 1 101 ? 12.265 16.477 3.367 1.00 42.88 101 ARG A N 1
ATOM 782 C CA . ARG A 1 101 ? 10.937 17.119 3.403 1.00 42.88 101 ARG A CA 1
ATOM 783 C C . ARG A 1 101 ? 10.593 17.948 2.156 1.00 42.88 101 ARG A C 1
ATOM 785 O O . ARG A 1 101 ? 10.736 19.167 2.157 1.00 42.88 101 ARG A O 1
ATOM 792 N N . ALA A 1 102 ? 9.999 17.295 1.168 1.00 30.36 102 ALA A N 1
ATOM 793 C CA . ALA A 1 102 ? 9.032 17.934 0.290 1.00 30.36 102 ALA A CA 1
ATOM 794 C C . ALA A 1 102 ? 7.750 17.095 0.311 1.00 30.36 102 ALA A C 1
ATOM 796 O O . ALA A 1 102 ? 7.791 15.871 0.361 1.00 30.36 102 ALA A O 1
ATOM 797 N N . ALA A 1 103 ? 6.626 17.797 0.396 1.00 32.25 103 ALA A N 1
ATOM 798 C CA . ALA A 1 103 ? 5.258 17.315 0.496 1.00 32.25 103 ALA A CA 1
ATOM 799 C C . ALA A 1 103 ? 4.960 15.943 -0.152 1.00 32.25 103 ALA A C 1
ATOM 801 O O . ALA A 1 103 ? 5.268 15.704 -1.309 1.00 32.25 103 ALA A O 1
ATOM 802 N N . VAL A 1 104 ? 4.269 15.100 0.624 1.00 38.38 104 VAL A N 1
ATOM 803 C CA . VAL A 1 104 ? 3.239 14.121 0.225 1.00 38.38 104 VAL A CA 1
ATOM 804 C C . VAL A 1 104 ? 3.353 13.545 -1.207 1.00 38.38 104 VAL A C 1
ATOM 806 O O . VAL A 1 104 ? 3.002 14.239 -2.163 1.00 38.38 104 VAL A O 1
ATOM 809 N N . PRO A 1 105 ? 3.604 12.233 -1.403 1.00 35.56 105 PRO A N 1
ATOM 810 C CA . PRO A 1 105 ? 3.486 11.606 -2.722 1.00 35.56 105 PRO A CA 1
ATOM 811 C C . PRO A 1 105 ? 2.011 11.355 -3.116 1.00 35.56 105 PRO A C 1
ATOM 813 O O . PRO A 1 105 ? 1.664 10.314 -3.661 1.00 35.56 105 PRO A O 1
ATOM 816 N N . TYR A 1 106 ? 1.115 12.311 -2.845 1.00 42.00 106 TYR A N 1
ATOM 817 C CA . TYR A 1 106 ? -0.256 12.348 -3.374 1.00 42.00 106 TYR A CA 1
ATOM 818 C C . TYR A 1 106 ? -0.353 13.221 -4.643 1.00 42.00 106 TYR A C 1
ATOM 820 O O . TYR A 1 106 ? -1.407 13.325 -5.267 1.00 42.00 106 TYR A O 1
ATOM 828 N N . GLN A 1 107 ? 0.751 13.841 -5.077 1.00 36.78 107 GLN A N 1
ATOM 829 C CA . GLN A 1 107 ? 0.755 14.775 -6.209 1.00 36.78 107 GLN A CA 1
ATOM 830 C C . GLN A 1 107 ? 0.704 14.139 -7.606 1.00 36.78 107 GLN A C 1
ATOM 832 O O . GLN A 1 107 ? 0.543 14.873 -8.581 1.00 36.78 107 GLN A O 1
ATOM 837 N N . ARG A 1 108 ? 0.733 12.806 -7.747 1.00 45.38 108 ARG A N 1
ATOM 838 C CA . ARG A 1 108 ? 0.590 12.169 -9.074 1.00 45.38 108 ARG A CA 1
ATOM 839 C C . ARG A 1 108 ? -0.781 12.421 -9.734 1.00 45.38 108 ARG A C 1
ATOM 841 O O . ARG A 1 108 ? -0.897 12.266 -10.943 1.00 45.38 108 ARG A O 1
ATOM 848 N N . PHE A 1 109 ? -1.793 12.888 -8.991 1.00 43.41 109 PHE A N 1
ATOM 849 C CA . PHE A 1 109 ? -3.143 13.131 -9.526 1.00 43.41 109 PHE A CA 1
ATOM 850 C C . PHE A 1 109 ? -3.453 14.569 -9.987 1.00 43.41 109 PHE A C 1
ATOM 852 O O . PHE A 1 109 ? -4.457 14.757 -10.670 1.00 43.41 109 PHE A O 1
ATOM 859 N N . TYR A 1 110 ? -2.632 15.588 -9.688 1.00 35.44 110 TYR A N 1
ATOM 860 C CA . TYR A 1 110 ? -3.018 16.990 -9.965 1.00 35.44 110 TYR A CA 1
ATOM 861 C C . TYR A 1 110 ? -2.466 17.602 -11.262 1.00 35.44 110 TYR A C 1
ATOM 863 O O . TYR A 1 110 ? -3.017 18.590 -11.746 1.00 35.44 110 TYR A O 1
ATOM 871 N N . HIS A 1 111 ? -1.445 17.016 -11.890 1.00 33.53 111 HIS A N 1
ATOM 872 C CA . HIS A 1 111 ? -0.807 17.646 -13.056 1.00 33.53 111 HIS A CA 1
ATOM 873 C C . HIS A 1 111 ? -1.565 17.498 -14.389 1.00 33.53 111 HIS A C 1
ATOM 875 O O . HIS A 1 111 ? -1.143 18.061 -15.397 1.00 33.53 111 HIS A O 1
ATOM 881 N N . ARG A 1 112 ? -2.702 16.788 -14.423 1.00 54.22 112 ARG A N 1
ATOM 882 C CA . ARG A 1 112 ? -3.403 16.462 -15.680 1.00 54.22 112 ARG A CA 1
ATOM 883 C C . ARG A 1 112 ? -4.531 17.425 -16.077 1.00 54.22 112 ARG A C 1
ATOM 885 O O . ARG A 1 112 ? -5.142 17.207 -17.116 1.00 54.22 112 ARG A O 1
ATOM 8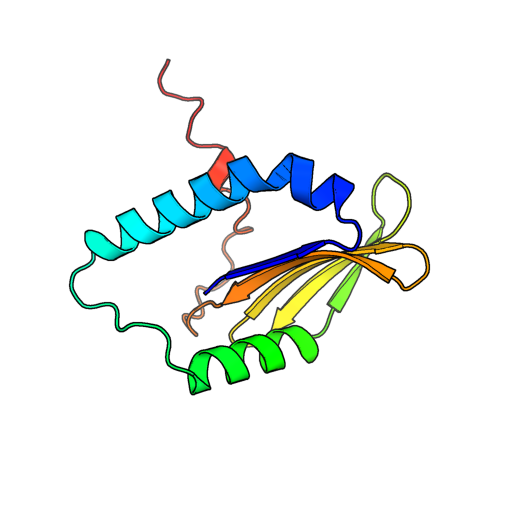92 N N . LYS A 1 113 ? -4.813 18.484 -15.299 1.00 42.06 113 LYS A N 1
ATOM 893 C CA . LYS A 1 113 ? -5.900 19.445 -15.609 1.00 42.06 113 LYS A CA 1
ATOM 894 C C . LYS A 1 113 ? -5.446 20.772 -16.245 1.00 42.06 113 LYS A C 1
ATOM 896 O O . LYS A 1 113 ? -6.295 21.562 -16.623 1.00 42.06 113 LYS A O 1
ATOM 901 N N . MET A 1 114 ? -4.148 21.024 -16.423 1.00 37.53 114 MET A N 1
ATOM 902 C CA . MET A 1 114 ? -3.655 22.317 -16.945 1.00 37.53 114 MET A CA 1
ATOM 903 C C . MET A 1 114 ? -3.065 22.237 -18.360 1.00 37.53 114 MET A C 1
ATOM 905 O O . MET A 1 114 ? -2.088 22.911 -18.670 1.00 37.53 114 MET A O 1
ATOM 909 N N . ARG A 1 115 ? -3.646 21.396 -19.222 1.00 42.69 115 ARG A N 1
ATOM 910 C CA . ARG A 1 115 ? -3.468 21.455 -20.684 1.00 42.69 115 ARG A CA 1
ATOM 911 C C . ARG A 1 115 ? -4.813 21.160 -21.347 1.00 42.69 115 ARG A C 1
ATOM 913 O O . ARG A 1 115 ? -5.025 20.074 -21.878 1.00 42.69 115 ARG A O 1
ATOM 920 N N . GLY A 1 116 ? -5.729 22.109 -21.194 1.00 39.53 116 GLY A N 1
ATOM 921 C CA . GLY A 1 116 ? -6.921 22.286 -22.016 1.00 39.53 116 GLY A CA 1
ATOM 922 C C . GLY A 1 116 ? -6.874 23.687 -22.593 1.00 39.53 116 GLY A C 1
ATOM 923 O O . GLY A 1 116 ? -6.388 24.572 -21.852 1.00 39.53 116 GLY A O 1
#

Nearest PDB structures (foldseek):
  2v7s-assembly1_A-2  TM=4.808E-01  e=1.948E-01  Mycobacterium tuberculosis H37Rv
  7ui9-assembly1_a  TM=4.011E-01  e=2.478E-01  Saccharomyces cerevisiae S288C
  8vl3-assembly1_A  TM=4.306E-01  e=2.758E+00  synthetic construct
  4qzt-assembly2_C  TM=5.509E-01  e=3.510E+00  Homo sapiens
  6edw-assembly1_C  TM=2.290E-01  e=2.597E+00  Mycobacterium tuberculosis CDC1551

Radius of gyration: 15.91 Å; Cα contacts (8 Å, |Δi|>4): 131; chains: 1; bounding box: 35×36×36 Å

Mean predicted aligned error: 9.77 Å

Solvent-accessible surface area (backbone atoms only — not comparable to full-atom values): 7006 Å² total; per-residue (Å²): 101,77,50,79,48,59,63,40,70,74,61,43,63,75,43,44,69,59,50,54,51,51,52,53,50,58,50,50,60,49,64,76,45,83,81,74,74,78,84,47,78,64,58,52,49,53,49,54,51,39,62,73,68,29,59,66,46,80,37,86,44,100,62,90,42,33,36,30,41,27,58,42,88,48,28,38,36,41,32,40,32,44,95,94,37,62,50,34,37,42,40,35,53,51,73,80,73,81,70,75,90,68,82,68,96,72,60,88,75,67,78,80,76,84,83,123

pLDDT: mean 79.77, std 20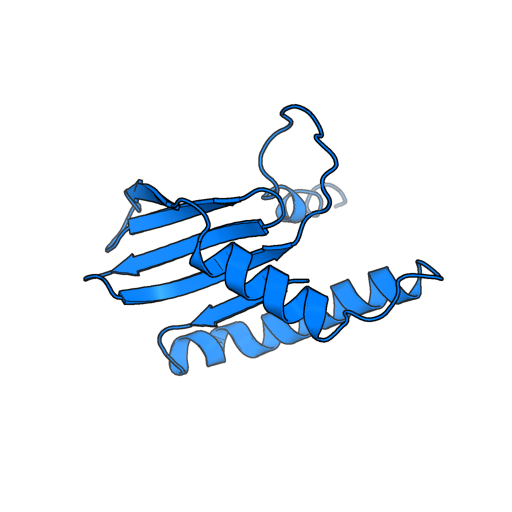.86, range [30.36, 96.88]

Secondary structure (DSSP, 8-state):
-EEEEES-HHHHHHHHHHHHHHHHHHHHHHHHSTT-PPPPHHHHHHHHHHHHHSPEEEEE-SSSSEEEEEE-SSEEEEEEEETTEEEEEEEEE--S--------TTGGGTTTSS--